Protein AF-A0A7R7BYK0-F1 (afdb_monomer)

Solvent-accessible surface area (backbone atoms only — not comparable to full-atom values): 4573 Å² total; per-residue (Å²): 112,68,69,60,51,44,64,72,65,74,55,87,66,80,60,46,68,40,71,80,57,66,68,57,59,55,51,33,60,75,74,44,68,88,41,49,76,48,51,58,91,73,70,35,47,68,66,60,54,64,44,49,65,54,52,51,52,51,58,57,49,71,78,38,98,43,73,75,62,58,71,77,109

Nearest PDB structures (foldseek):
  7u35-assembly2_B  TM=5.769E-01  e=4.117E+00  Pseudomonas aeruginosa PAO1
  8dp2-assembly1_A  TM=5.370E-01  e=3.343E+00  Pseudomonas aeruginosa PAO1
  7u35-assembly1_A  TM=5.557E-01  e=5.432E+00  Pseudomonas aeruginosa PAO1

Secondary structure (DSSP, 8-state):
-HHHHHHHH-S--SEEE--S-HHHHHHHHHH-TTSEEE--TTTTHHHHHHHHHHHHHHHHHTTSSSHHHHTT-

Mean predicted aligned error: 5.13 Å

Radius of gyration: 17.1 Å; Cα contacts (8 Å, |Δi|>4): 44; chains: 1; bounding box: 35×25×42 Å

pLDDT: mean 91.24, std 4.33, range [70.38, 96.69]

Foldseek 3Di:
DVVVVCVVVVDDDQAAEDAPDVVVVVVCCVPPVPHHYDHDPPPCVVVVVVCPVVVVVVVLCVVDPDPVVSVVD

Structure (mmCIF, N/CA/C/O backbone):
data_AF-A0A7R7BYK0-F1
#
_entry.id   AF-A0A7R7BYK0-F1
#
loop_
_atom_site.group_PDB
_atom_site.id
_atom_site.type_symbol
_atom_site.label_atom_id
_atom_site.label_alt_id
_atom_site.label_comp_id
_atom_site.label_asym_id
_atom_site.label_entity_id
_atom_site.label_seq_id
_atom_site.pdbx_PDB_ins_code
_atom_site.Cartn_x
_atom_site.Cartn_y
_atom_site.Cartn_z
_atom_site.occupancy
_atom_site.B_iso_or_equiv
_atom_site.auth_seq_id
_atom_site.auth_comp_id
_atom_site.auth_asym_id
_atom_site.auth_atom_id
_atom_site.pdbx_PDB_model_num
ATOM 1 N N . MET A 1 1 ? -4.851 -12.369 -1.765 1.00 79.44 1 MET A N 1
ATOM 2 C CA . MET A 1 1 ? -5.094 -10.934 -1.470 1.00 79.44 1 MET A CA 1
ATOM 3 C C . MET A 1 1 ? -5.016 -10.076 -2.735 1.00 79.44 1 MET A C 1
ATOM 5 O O . MET A 1 1 ? -6.010 -9.449 -3.078 1.00 79.44 1 MET A O 1
ATOM 9 N N . LEU A 1 2 ? -3.903 -10.123 -3.478 1.00 85.81 2 LEU A N 1
ATOM 10 C CA . LEU A 1 2 ? -3.668 -9.325 -4.693 1.00 85.81 2 LEU A CA 1
ATOM 11 C C . LEU A 1 2 ? -4.710 -9.537 -5.808 1.00 85.81 2 LEU A C 1
ATOM 13 O O . LEU A 1 2 ? -5.253 -8.575 -6.338 1.00 85.81 2 LEU A O 1
ATOM 17 N N . THR A 1 3 ? -5.090 -10.785 -6.087 1.00 89.00 3 THR A N 1
ATOM 18 C CA . THR A 1 3 ? -6.121 -11.111 -7.091 1.00 89.00 3 THR A CA 1
ATOM 19 C C . THR A 1 3 ? -7.488 -10.508 -6.756 1.00 89.00 3 THR A C 1
ATOM 21 O O . THR A 1 3 ? -8.208 -10.071 -7.647 1.00 89.00 3 THR A O 1
ATOM 24 N N . ARG A 1 4 ? -7.854 -10.445 -5.465 1.00 92.81 4 ARG A N 1
ATOM 25 C CA . ARG A 1 4 ? -9.114 -9.817 -5.026 1.00 92.81 4 ARG A CA 1
ATOM 26 C C . ARG A 1 4 ? -9.076 -8.305 -5.241 1.00 92.81 4 ARG A C 1
ATOM 28 O O . ARG A 1 4 ? -10.073 -7.733 -5.664 1.00 92.81 4 ARG A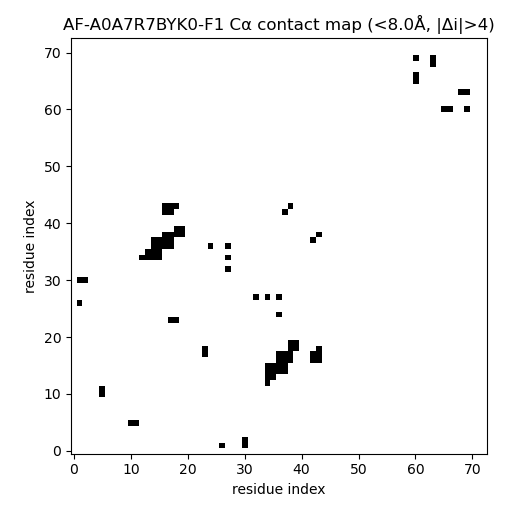 O 1
ATOM 35 N N . LEU A 1 5 ? -7.929 -7.676 -4.976 1.00 89.19 5 LEU A N 1
ATOM 36 C CA . LEU A 1 5 ? -7.733 -6.247 -5.210 1.00 89.19 5 LEU A CA 1
ATOM 37 C C . LEU A 1 5 ? -7.873 -5.906 -6.697 1.00 89.19 5 LEU A C 1
ATOM 39 O O . LEU A 1 5 ? -8.618 -4.992 -7.029 1.00 89.19 5 LEU A O 1
ATOM 43 N N . LEU A 1 6 ? -7.217 -6.666 -7.577 1.00 90.12 6 LEU A N 1
ATOM 44 C CA . LEU A 1 6 ? -7.307 -6.459 -9.024 1.00 90.12 6 LEU A CA 1
ATOM 45 C C . LEU A 1 6 ? -8.739 -6.603 -9.543 1.00 90.12 6 LEU A C 1
ATOM 47 O O . LEU A 1 6 ? -9.214 -5.734 -10.267 1.00 90.12 6 LEU A O 1
ATOM 51 N N . LYS A 1 7 ? -9.460 -7.642 -9.100 1.00 91.38 7 LYS A N 1
ATOM 52 C CA . LYS A 1 7 ? -10.882 -7.817 -9.433 1.00 91.38 7 LYS A CA 1
ATOM 53 C C . LYS A 1 7 ? -11.734 -6.633 -8.975 1.00 91.38 7 LYS A C 1
ATOM 55 O O . LYS A 1 7 ? -12.608 -6.201 -9.711 1.00 91.38 7 LYS A O 1
ATOM 60 N N . LYS A 1 8 ? -11.474 -6.101 -7.775 1.00 93.94 8 LYS A N 1
ATOM 61 C CA . LYS A 1 8 ? -12.220 -4.960 -7.227 1.00 93.94 8 LYS A CA 1
ATOM 62 C C . LYS A 1 8 ? -11.938 -3.655 -7.976 1.00 93.94 8 LYS A C 1
ATOM 64 O O . LYS A 1 8 ? -12.846 -2.851 -8.126 1.00 93.94 8 LYS A O 1
ATOM 69 N N . GLN A 1 9 ? -10.692 -3.428 -8.390 1.00 90.31 9 GLN A N 1
ATOM 70 C CA . GLN A 1 9 ? -10.313 -2.209 -9.109 1.00 90.31 9 GLN A CA 1
ATOM 71 C C . GLN A 1 9 ? -10.720 -2.249 -10.586 1.00 90.31 9 GLN A C 1
ATOM 73 O O . GLN A 1 9 ? -10.871 -1.196 -11.192 1.00 90.31 9 GLN A O 1
ATOM 78 N N . GLY A 1 10 ? -10.878 -3.439 -11.177 1.00 90.19 10 GLY A N 1
ATOM 79 C CA . GLY A 1 10 ? -11.348 -3.611 -12.557 1.00 90.19 10 GLY A CA 1
ATOM 80 C C . GLY A 1 10 ? -10.376 -3.120 -13.637 1.00 90.19 10 GLY A C 1
ATOM 81 O O . GLY A 1 10 ? -10.683 -3.215 -14.820 1.00 90.19 10 GLY A O 1
ATOM 82 N N . VAL A 1 11 ? -9.203 -2.614 -13.248 1.00 87.62 11 VAL A N 1
ATOM 83 C CA . VAL A 1 11 ? -8.205 -2.028 -14.145 1.00 87.62 11 VAL A CA 1
ATOM 84 C C . VAL A 1 11 ? -6.841 -2.644 -13.865 1.00 87.62 11 VAL A C 1
ATOM 86 O O . VAL A 1 11 ? -6.420 -2.766 -12.710 1.00 87.62 11 VAL A O 1
ATOM 89 N N . ALA A 1 12 ? -6.137 -3.011 -14.936 1.00 86.50 12 ALA A N 1
ATOM 90 C CA . ALA A 1 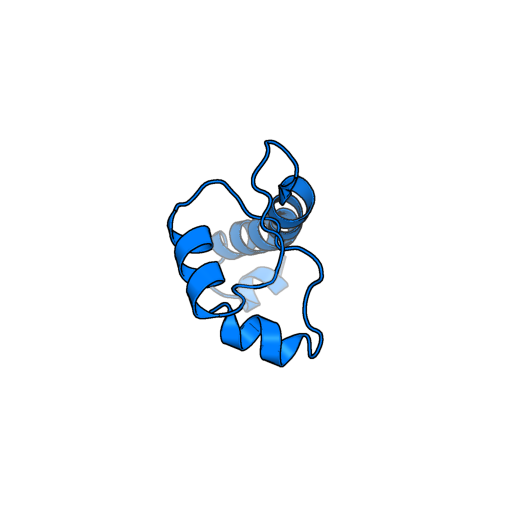12 ? -4.762 -3.477 -14.851 1.00 86.50 12 ALA A CA 1
ATOM 91 C C . ALA A 1 12 ? -3.826 -2.307 -14.480 1.00 86.50 12 ALA A C 1
ATOM 93 O O . ALA A 1 12 ? -3.834 -1.270 -15.151 1.00 86.50 12 ALA A O 1
ATOM 94 N N . PRO A 1 13 ? -3.020 -2.430 -13.414 1.00 91.38 13 PRO A N 1
ATOM 95 C CA . PRO A 1 13 ? -2.104 -1.373 -13.014 1.00 91.38 13 PRO A CA 1
ATOM 96 C C . PRO A 1 13 ? -0.949 -1.250 -14.012 1.00 91.38 13 PRO A C 1
ATOM 98 O O . PRO A 1 13 ? -0.386 -2.248 -14.447 1.00 91.38 13 PRO A O 1
ATOM 101 N N . LYS A 1 14 ? -0.534 -0.014 -14.311 1.00 92.75 14 LYS A N 1
ATOM 102 C CA . LYS A 1 14 ? 0.668 0.249 -15.126 1.00 92.75 14 LYS A CA 1
ATOM 103 C C . LYS A 1 14 ? 1.967 -0.058 -14.373 1.00 92.75 14 LYS A C 1
ATOM 105 O O . LYS A 1 14 ? 2.967 -0.422 -14.977 1.00 92.75 14 LYS A O 1
ATOM 110 N N . ARG A 1 15 ? 1.951 0.114 -13.049 1.00 93.19 15 ARG A N 1
ATOM 111 C CA . ARG A 1 15 ? 3.100 -0.076 -12.161 1.00 93.19 15 ARG A CA 1
ATOM 112 C C . ARG A 1 15 ? 2.627 -0.506 -10.779 1.00 93.19 15 ARG A C 1
ATOM 114 O O . ARG A 1 15 ? 1.609 -0.016 -10.290 1.00 93.19 15 ARG A O 1
ATOM 121 N N . MET A 1 16 ? 3.389 -1.381 -10.137 1.00 93.38 16 MET A N 1
ATOM 122 C CA . MET A 1 16 ? 3.195 -1.798 -8.754 1.00 93.38 16 MET A CA 1
ATOM 123 C C . MET A 1 16 ? 4.255 -1.138 -7.869 1.00 93.38 16 MET A C 1
ATOM 125 O O . MET A 1 16 ? 5.447 -1.217 -8.161 1.00 93.38 16 MET A O 1
ATOM 129 N N . ILE A 1 17 ? 3.828 -0.495 -6.783 1.00 94.81 17 ILE A N 1
ATOM 130 C CA . ILE A 1 17 ? 4.718 0.121 -5.793 1.00 94.81 17 ILE A CA 1
ATOM 131 C C . ILE A 1 17 ? 4.451 -0.532 -4.443 1.00 94.81 17 ILE A C 1
ATOM 133 O O . ILE A 1 17 ? 3.325 -0.489 -3.948 1.00 94.81 17 ILE A O 1
ATOM 137 N N . THR A 1 18 ? 5.478 -1.131 -3.848 1.00 93.56 18 THR A N 1
ATOM 138 C CA . THR A 1 18 ? 5.390 -1.773 -2.527 1.00 93.56 18 THR A CA 1
ATOM 139 C C . THR A 1 18 ? 6.642 -1.489 -1.708 1.00 93.56 18 THR A C 1
ATOM 141 O O . THR A 1 18 ? 7.612 -0.915 -2.205 1.00 93.56 18 THR A O 1
ATOM 144 N N . ASP A 1 19 ? 6.641 -1.930 -0.452 1.00 91.25 19 ASP A N 1
ATOM 145 C CA . ASP A 1 19 ? 7.877 -2.057 0.315 1.00 91.25 19 ASP A CA 1
ATOM 146 C C . ASP A 1 19 ? 8.802 -3.153 -0.274 1.00 91.25 19 ASP A C 1
ATOM 148 O O . ASP A 1 19 ? 8.515 -3.768 -1.310 1.00 91.25 19 ASP A O 1
ATOM 152 N N . LYS A 1 20 ? 9.940 -3.381 0.389 1.00 92.00 20 LYS A N 1
ATOM 153 C CA . LYS A 1 20 ? 10.998 -4.305 -0.049 1.00 92.00 20 LYS A CA 1
ATOM 154 C C . LYS A 1 20 ? 10.789 -5.762 0.395 1.00 92.00 20 LYS A C 1
ATOM 156 O O . LYS A 1 20 ? 11.721 -6.561 0.288 1.00 92.00 20 LYS A O 1
ATOM 161 N N . LEU A 1 21 ? 9.615 -6.138 0.909 1.00 92.38 21 LEU A N 1
ATOM 162 C CA . LEU A 1 21 ? 9.356 -7.522 1.305 1.00 92.38 21 LEU A CA 1
ATOM 163 C C . LEU A 1 21 ? 9.344 -8.451 0.083 1.00 92.38 21 LEU A C 1
ATOM 165 O O . LEU A 1 21 ? 8.670 -8.208 -0.921 1.00 92.38 21 LEU A O 1
ATOM 169 N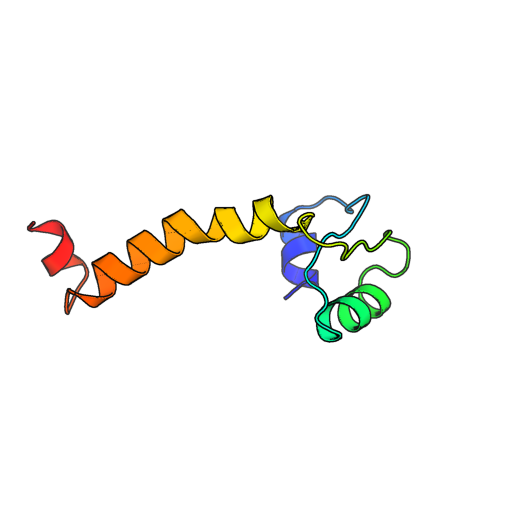 N . ARG A 1 22 ? 10.063 -9.577 0.190 1.00 91.75 22 ARG A N 1
ATOM 170 C CA . ARG A 1 22 ? 10.203 -10.565 -0.898 1.00 91.75 22 ARG A CA 1
ATOM 171 C C . ARG A 1 22 ? 8.863 -11.163 -1.344 1.00 91.75 22 ARG A C 1
ATOM 173 O O . ARG A 1 22 ? 8.720 -11.539 -2.507 1.00 91.75 22 ARG A O 1
ATOM 180 N N . SER A 1 23 ? 7.884 -11.222 -0.442 1.00 92.56 23 SER A N 1
ATOM 181 C CA . SER A 1 23 ? 6.538 -11.740 -0.708 1.00 92.56 23 SER A CA 1
ATOM 182 C C . SER A 1 23 ? 5.815 -10.975 -1.820 1.00 92.56 23 SER A C 1
ATOM 184 O O . SER A 1 23 ? 5.133 -11.599 -2.632 1.00 92.56 23 SER A O 1
ATOM 186 N N . TYR A 1 24 ? 6.001 -9.655 -1.928 1.00 91.69 24 TYR A N 1
ATOM 187 C CA . TYR A 1 24 ? 5.376 -8.858 -2.988 1.00 91.69 24 TYR A CA 1
ATOM 188 C C . TYR A 1 24 ? 5.951 -9.169 -4.366 1.00 91.69 24 TYR A C 1
ATOM 190 O O . TYR A 1 24 ? 5.196 -9.328 -5.323 1.00 91.69 24 TYR A O 1
ATOM 198 N N . GLY A 1 25 ? 7.275 -9.323 -4.461 1.00 92.00 25 GLY A N 1
ATOM 199 C CA . GLY A 1 25 ? 7.930 -9.719 -5.707 1.00 92.00 25 GLY A CA 1
ATOM 200 C C . GLY A 1 25 ? 7.467 -11.100 -6.181 1.00 92.00 25 GLY A C 1
ATOM 201 O O . GLY A 1 25 ? 7.164 -11.276 -7.360 1.00 92.00 25 GLY A O 1
ATOM 202 N N . ALA A 1 26 ? 7.344 -12.062 -5.259 1.00 93.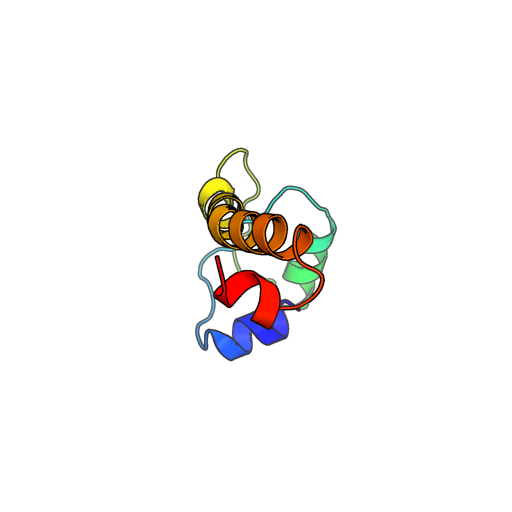19 26 ALA A N 1
ATOM 203 C CA . ALA A 1 26 ? 6.807 -13.389 -5.563 1.00 93.19 26 ALA A CA 1
ATOM 204 C C . ALA A 1 26 ? 5.344 -13.322 -6.041 1.00 93.19 26 ALA A C 1
ATOM 206 O O . ALA A 1 26 ? 5.013 -13.870 -7.091 1.00 93.19 26 ALA A O 1
ATOM 207 N N . ALA A 1 27 ? 4.487 -12.585 -5.326 1.00 93.06 27 ALA A N 1
ATOM 208 C CA . ALA A 1 27 ? 3.081 -12.418 -5.692 1.00 93.06 27 ALA A CA 1
ATOM 209 C C . ALA A 1 27 ? 2.902 -11.737 -7.061 1.00 93.06 27 ALA A C 1
ATOM 211 O O . ALA A 1 27 ? 2.043 -12.139 -7.845 1.00 93.06 27 ALA A O 1
ATOM 212 N N . ARG A 1 28 ? 3.732 -10.735 -7.379 1.00 93.12 28 ARG A N 1
ATOM 213 C CA . ARG A 1 28 ? 3.727 -10.060 -8.684 1.00 93.12 28 ARG A CA 1
ATOM 214 C C . ARG A 1 28 ? 4.084 -11.010 -9.818 1.00 93.12 28 ARG A C 1
ATOM 216 O O . ARG A 1 28 ? 3.361 -11.028 -10.804 1.00 93.12 28 ARG A O 1
ATOM 223 N N . ARG A 1 29 ? 5.129 -11.834 -9.672 1.00 93.56 29 ARG A N 1
ATOM 224 C CA . ARG A 1 29 ? 5.496 -12.830 -10.701 1.00 93.56 29 ARG A CA 1
ATOM 225 C C . ARG A 1 29 ? 4.365 -13.813 -10.999 1.00 93.56 29 ARG A C 1
ATOM 227 O O . ARG A 1 29 ? 4.219 -14.222 -12.139 1.00 93.56 29 ARG A O 1
ATOM 234 N N . GLN A 1 30 ? 3.575 -14.173 -9.989 1.00 93.50 30 GLN A N 1
ATOM 235 C CA . GLN A 1 30 ? 2.467 -15.112 -10.153 1.00 93.50 30 GLN A CA 1
ATOM 236 C C . GLN A 1 30 ? 1.214 -14.469 -10.767 1.00 93.50 30 GLN A C 1
ATOM 238 O O . GLN A 1 30 ? 0.504 -15.124 -11.521 1.00 93.50 30 GLN A O 1
ATOM 243 N N . VAL A 1 31 ? 0.898 -13.220 -10.405 1.00 91.69 31 VAL A N 1
ATOM 244 C CA . VAL A 1 31 ? -0.410 -12.608 -10.711 1.00 91.69 31 VAL A CA 1
ATOM 245 C C . VAL A 1 31 ? -0.344 -11.549 -11.816 1.00 91.69 31 VAL A C 1
ATOM 247 O O . VAL A 1 31 ? -1.327 -11.360 -12.523 1.00 91.69 31 VAL A O 1
ATOM 250 N N . MET A 1 32 ? 0.772 -10.830 -11.949 1.00 91.62 32 MET A N 1
ATOM 251 C CA . MET A 1 32 ? 0.944 -9.751 -12.931 1.00 91.62 32 MET A CA 1
ATOM 252 C C . MET A 1 32 ? 2.416 -9.619 -13.385 1.00 91.62 32 MET A C 1
ATOM 254 O O . MET A 1 32 ? 3.083 -8.626 -13.076 1.00 91.62 32 MET A O 1
ATOM 258 N N . PRO A 1 33 ? 2.962 -10.627 -14.092 1.00 92.44 33 PRO A N 1
ATOM 259 C CA . PRO A 1 33 ? 4.385 -10.684 -14.443 1.00 92.44 33 PRO A CA 1
ATOM 260 C C . PRO A 1 33 ? 4.854 -9.532 -15.345 1.00 92.44 33 PRO A C 1
ATOM 262 O O . PRO A 1 33 ? 6.036 -9.191 -15.306 1.00 92.44 33 PRO A O 1
ATOM 265 N N . ASP A 1 34 ? 3.944 -8.891 -16.078 1.00 92.75 34 ASP A N 1
ATOM 266 C CA . ASP A 1 34 ? 4.262 -7.825 -17.039 1.00 92.75 34 ASP A CA 1
ATOM 267 C C . ASP A 1 34 ? 4.278 -6.418 -16.417 1.00 92.75 34 ASP A C 1
ATOM 269 O O . ASP A 1 34 ? 4.723 -5.455 -17.033 1.00 92.75 34 ASP A O 1
ATOM 273 N N . VAL A 1 35 ? 3.823 -6.267 -15.169 1.00 93.38 35 VAL A N 1
ATOM 274 C CA . VAL A 1 35 ? 3.676 -4.949 -14.527 1.00 93.38 35 VAL A CA 1
ATOM 275 C C . VAL A 1 35 ? 4.982 -4.517 -13.878 1.00 93.38 35 VAL A C 1
ATOM 277 O O . VAL A 1 35 ? 5.471 -5.217 -12.995 1.00 93.38 35 VAL A O 1
ATOM 280 N N . GLU A 1 36 ? 5.544 -3.366 -14.244 1.00 94.19 36 GLU A N 1
ATOM 281 C CA . GLU A 1 36 ? 6.766 -2.832 -13.621 1.00 94.19 36 GLU A CA 1
ATOM 282 C C . GLU A 1 36 ? 6.628 -2.766 -12.087 1.00 94.19 36 GLU A C 1
ATOM 284 O O . GLU A 1 36 ? 5.630 -2.262 -11.567 1.00 94.19 36 GLU A O 1
ATOM 289 N N . HIS A 1 37 ? 7.622 -3.267 -11.346 1.00 94.25 37 HIS A N 1
ATOM 290 C CA . HIS A 1 37 ? 7.624 -3.243 -9.880 1.00 94.25 37 HIS A CA 1
ATOM 291 C C . HIS A 1 37 ? 8.727 -2.327 -9.355 1.00 94.25 37 HIS A C 1
ATOM 293 O O . HIS A 1 37 ? 9.901 -2.540 -9.643 1.00 94.25 37 HIS A O 1
ATOM 299 N N . GLN A 1 38 ? 8.344 -1.334 -8.551 1.00 94.56 38 GLN A N 1
ATOM 300 C CA . GLN A 1 38 ? 9.267 -0.422 -7.883 1.00 94.56 38 GLN A CA 1
ATOM 301 C C . GLN A 1 38 ? 9.155 -0.542 -6.359 1.00 94.56 38 GLN A C 1
ATOM 303 O O . GLN A 1 38 ? 8.060 -0.561 -5.795 1.00 94.56 38 GLN A O 1
ATOM 308 N N . SER A 1 39 ? 10.305 -0.578 -5.685 1.00 93.50 39 SER A N 1
ATOM 309 C CA . SER A 1 39 ? 10.401 -0.670 -4.219 1.00 93.50 39 SER A CA 1
ATOM 310 C C . SER A 1 39 ? 11.478 0.256 -3.640 1.00 93.50 39 SER A C 1
ATOM 312 O O . SER A 1 39 ? 12.096 -0.034 -2.607 1.00 93.50 39 SER A O 1
ATOM 314 N N . HIS A 1 40 ? 11.782 1.351 -4.341 1.00 91.00 40 HIS A N 1
ATOM 315 C CA . HIS A 1 40 ? 12.726 2.357 -3.859 1.00 91.00 40 HIS A CA 1
ATOM 316 C C . HIS A 1 40 ? 12.162 3.086 -2.633 1.00 91.00 40 HIS A C 1
ATOM 318 O O . HIS A 1 40 ? 10.949 3.162 -2.426 1.00 91.00 40 HIS A O 1
ATOM 324 N N . LYS A 1 41 ? 13.064 3.609 -1.795 1.00 90.88 41 LYS A N 1
ATOM 325 C CA . LYS A 1 41 ? 12.703 4.269 -0.537 1.00 90.88 41 LYS A CA 1
ATOM 326 C C . LYS A 1 41 ? 11.745 5.434 -0.810 1.00 90.88 41 LYS A C 1
ATOM 328 O O . LYS A 1 41 ? 12.027 6.272 -1.658 1.00 90.88 41 LYS A O 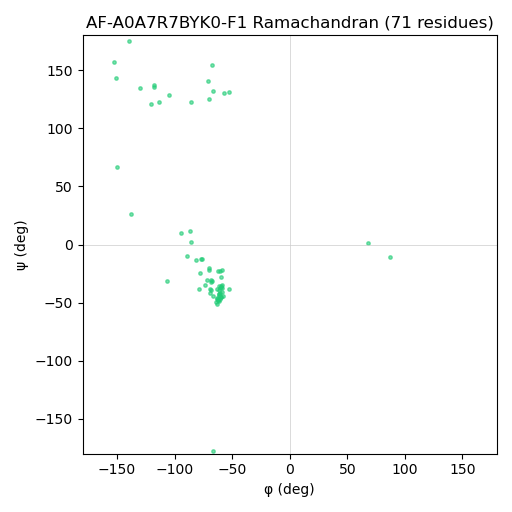1
ATOM 333 N N . GLY A 1 42 ? 10.638 5.481 -0.073 1.00 91.69 42 GLY A N 1
ATOM 334 C CA . GLY A 1 42 ? 9.681 6.588 -0.105 1.00 91.69 42 GLY A CA 1
ATOM 335 C C . GLY A 1 42 ? 8.584 6.495 -1.171 1.00 91.69 42 GLY A C 1
ATOM 336 O O . GLY A 1 42 ? 7.617 7.250 -1.100 1.00 91.69 42 GLY A O 1
ATOM 337 N N . LEU A 1 43 ? 8.662 5.562 -2.129 1.00 94.50 43 LEU A N 1
ATOM 338 C CA . LEU A 1 43 ? 7.629 5.437 -3.169 1.00 94.50 43 LEU A CA 1
ATOM 339 C C . LEU A 1 43 ? 6.279 4.962 -2.609 1.00 94.50 43 LEU A C 1
ATOM 341 O O . LEU A 1 43 ? 5.219 5.347 -3.100 1.00 94.50 43 LEU A O 1
ATOM 345 N N . ASN A 1 44 ? 6.305 4.144 -1.559 1.00 93.94 44 ASN A N 1
ATOM 346 C CA . ASN A 1 44 ? 5.117 3.591 -0.913 1.00 93.94 44 ASN A CA 1
ATOM 347 C C . ASN A 1 44 ? 4.506 4.520 0.158 1.00 93.94 44 ASN A C 1
ATOM 349 O O . ASN A 1 44 ? 3.484 4.158 0.741 1.00 93.94 44 ASN A O 1
ATOM 353 N N . ASN A 1 45 ? 5.051 5.728 0.377 1.00 94.06 45 ASN A N 1
ATOM 354 C CA . ASN A 1 45 ? 4.592 6.669 1.412 1.00 94.06 45 ASN A CA 1
ATOM 355 C C . ASN A 1 45 ? 3.085 6.947 1.344 1.00 94.06 45 ASN A C 1
ATOM 357 O O . ASN A 1 45 ? 2.417 7.042 2.370 1.00 94.06 45 ASN A O 1
ATOM 361 N N . ARG A 1 46 ? 2.513 7.050 0.136 1.00 94.25 46 ARG A N 1
ATOM 362 C CA . ARG A 1 46 ? 1.063 7.240 -0.034 1.00 94.25 46 ARG A CA 1
ATOM 363 C C . ARG A 1 46 ? 0.264 6.072 0.549 1.00 94.25 46 ARG A C 1
ATOM 365 O O . ARG A 1 46 ? -0.737 6.301 1.225 1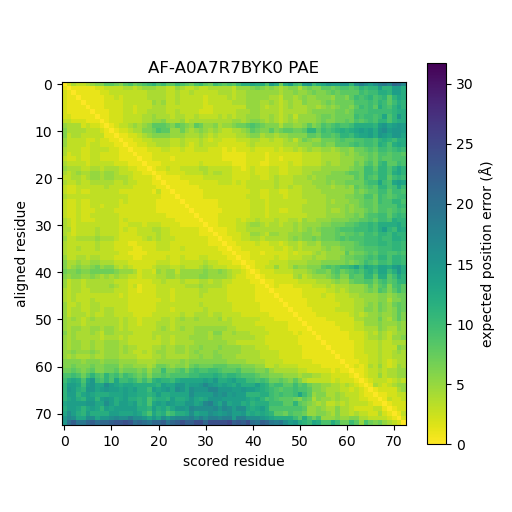.00 94.25 46 ARG A O 1
ATOM 372 N N . ALA A 1 47 ? 0.698 4.840 0.290 1.00 92.62 47 ALA A N 1
ATOM 373 C CA . ALA A 1 47 ? 0.055 3.648 0.829 1.00 92.62 47 ALA A CA 1
ATOM 374 C C . ALA A 1 47 ? 0.218 3.588 2.356 1.00 92.62 47 ALA A C 1
ATOM 376 O O . ALA A 1 47 ? -0.766 3.391 3.065 1.00 92.62 47 ALA A O 1
ATOM 377 N N . GLU A 1 48 ? 1.413 3.867 2.880 1.00 92.69 48 GLU A N 1
ATOM 378 C CA . GLU A 1 48 ? 1.662 3.896 4.329 1.00 92.69 48 GLU A CA 1
ATOM 379 C C . GLU A 1 48 ? 0.819 4.959 5.056 1.00 92.69 48 GLU A C 1
ATOM 381 O O . GLU A 1 48 ? 0.220 4.690 6.107 1.00 92.69 48 GLU A O 1
ATOM 386 N N . ASN A 1 49 ? 0.712 6.152 4.467 1.00 95.88 49 ASN A N 1
ATOM 387 C CA . ASN A 1 49 ? -0.085 7.254 5.002 1.00 95.88 49 ASN A CA 1
ATOM 388 C C . ASN A 1 49 ? -1.589 6.972 4.939 1.00 95.88 49 ASN A C 1
ATOM 390 O O . ASN A 1 49 ? -2.323 7.391 5.835 1.00 95.88 49 ASN A O 1
ATOM 394 N N . SER A 1 50 ? -2.057 6.204 3.950 1.00 94.12 50 SER A N 1
ATOM 395 C CA . SER A 1 50 ? -3.466 5.793 3.864 1.00 94.12 50 SER A CA 1
ATOM 396 C C . SER A 1 50 ? -3.926 4.968 5.075 1.00 94.12 50 SER A C 1
ATOM 398 O O . SER A 1 50 ? -5.109 4.965 5.411 1.00 94.12 50 SER A O 1
ATOM 400 N N . HIS A 1 51 ? -2.994 4.333 5.796 1.00 94.25 51 HIS A N 1
ATOM 401 C CA . HIS A 1 51 ? -3.295 3.594 7.022 1.00 94.25 51 HIS A CA 1
ATOM 402 C C . HIS A 1 51 ? -3.418 4.486 8.261 1.00 94.25 51 HIS A C 1
ATOM 404 O O . HIS A 1 51 ? -3.857 4.007 9.304 1.00 94.25 51 HIS A O 1
ATOM 410 N N . VAL A 1 52 ? -2.993 5.753 8.218 1.00 96.69 52 VAL A N 1
ATOM 411 C CA . VAL A 1 52 ? -3.000 6.624 9.407 1.00 96.69 52 VAL A CA 1
ATOM 412 C C . VAL A 1 52 ? -4.422 6.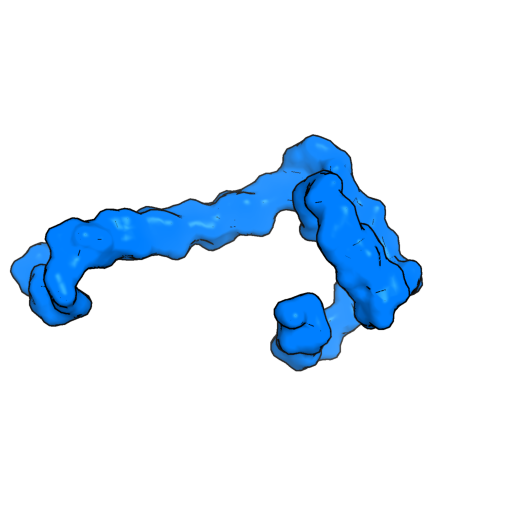869 9.935 1.00 96.69 52 VAL A C 1
ATOM 414 O O . VAL A 1 52 ? -4.618 6.698 11.140 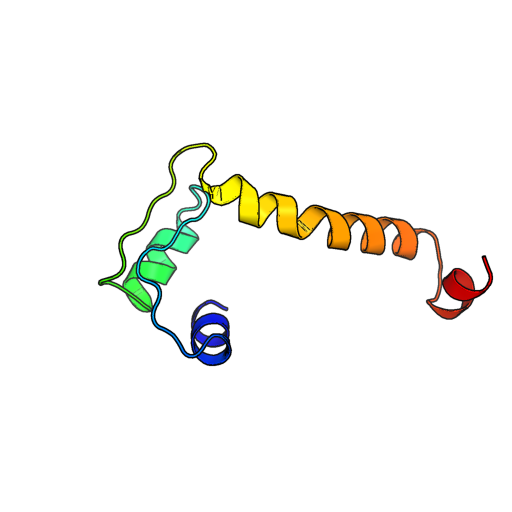1.00 96.69 52 VAL A O 1
ATOM 417 N N . PRO A 1 53 ? -5.431 7.205 9.104 1.00 96.50 53 PRO A N 1
ATOM 418 C CA . PRO A 1 53 ? -6.805 7.375 9.580 1.00 96.50 53 PRO A CA 1
ATOM 419 C C . PRO A 1 53 ? -7.379 6.095 10.195 1.00 96.50 53 PRO A C 1
ATOM 421 O O . PRO A 1 53 ? -7.993 6.146 11.260 1.00 96.50 53 PRO A O 1
ATOM 424 N N . LEU A 1 54 ? -7.124 4.943 9.564 1.00 95.50 54 LEU A N 1
ATOM 425 C CA . LEU A 1 54 ? -7.578 3.645 10.062 1.00 95.50 54 LEU A CA 1
ATOM 426 C C . LEU A 1 54 ? -6.948 3.326 11.422 1.00 95.50 54 LEU A C 1
ATOM 428 O O . LEU A 1 54 ? -7.673 3.092 12.383 1.00 95.50 54 LEU A O 1
ATOM 432 N N . ARG A 1 55 ? -5.618 3.433 11.540 1.00 95.44 55 ARG A N 1
ATOM 433 C CA . ARG A 1 55 ? -4.893 3.201 12.800 1.00 95.44 55 ARG A CA 1
ATOM 434 C C . ARG A 1 55 ? -5.355 4.133 13.918 1.00 95.44 55 ARG A C 1
ATOM 436 O O . ARG A 1 55 ? -5.437 3.716 15.071 1.00 95.44 55 ARG A O 1
ATOM 443 N N . LYS A 1 56 ? -5.666 5.397 13.599 1.00 96.00 56 LYS A N 1
ATOM 444 C CA . LYS A 1 56 ? -6.248 6.346 14.564 1.00 96.00 56 LYS A CA 1
ATOM 445 C C . LYS A 1 56 ? -7.606 5.854 15.063 1.00 96.00 56 LYS A C 1
ATOM 447 O O . LYS A 1 56 ? -7.816 5.807 16.271 1.00 96.00 56 LYS A O 1
ATOM 452 N N . ARG A 1 57 ? -8.496 5.447 14.154 1.00 93.31 57 ARG A N 1
ATOM 453 C CA . ARG A 1 57 ? -9.820 4.909 14.500 1.00 93.31 57 ARG A CA 1
ATOM 454 C C . ARG A 1 57 ? -9.712 3.643 15.350 1.00 93.31 57 ARG A C 1
ATOM 456 O O . ARG A 1 57 ? -10.364 3.562 16.384 1.00 93.31 57 ARG A O 1
ATOM 463 N N . GLU A 1 58 ? -8.860 2.701 14.959 1.00 94.38 58 GLU A N 1
ATOM 464 C CA . GLU A 1 58 ? -8.611 1.462 15.707 1.00 94.38 58 GLU A CA 1
ATOM 465 C C . GLU A 1 58 ? -8.083 1.749 17.114 1.00 94.38 58 GLU A C 1
ATOM 467 O O . GLU A 1 58 ? -8.588 1.198 18.088 1.00 94.38 58 GLU A O 1
ATOM 472 N N . ARG A 1 59 ? -7.124 2.673 17.246 1.00 94.06 59 ARG A N 1
ATOM 473 C CA . ARG A 1 59 ? -6.575 3.072 18.548 1.00 94.06 59 ARG A CA 1
ATOM 474 C C . ARG A 1 59 ? -7.622 3.720 19.453 1.00 94.06 59 ARG A C 1
ATOM 476 O O . ARG A 1 59 ? -7.599 3.493 20.659 1.00 94.06 59 ARG A O 1
ATOM 483 N N . ILE A 1 60 ? -8.522 4.529 18.893 1.00 92.38 60 ILE A N 1
ATOM 484 C CA . ILE A 1 60 ? -9.649 5.092 19.647 1.00 92.38 60 ILE A CA 1
ATOM 485 C C . ILE A 1 60 ? -10.568 3.957 20.106 1.00 92.38 60 ILE A C 1
ATOM 487 O O . ILE A 1 60 ? -10.872 3.868 21.290 1.00 92.38 60 ILE 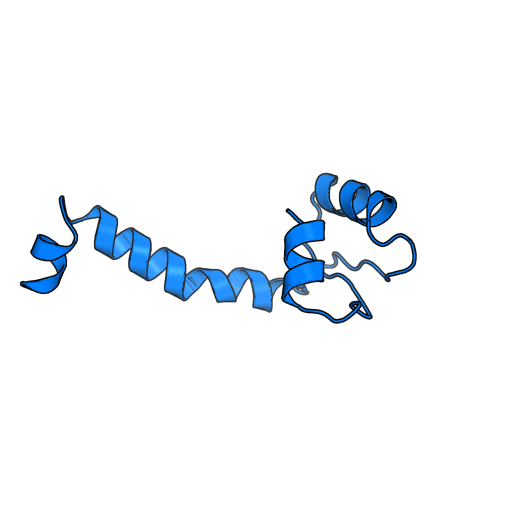A O 1
ATOM 491 N N . MET A 1 61 ? -10.948 3.054 19.199 1.00 92.62 61 MET A N 1
ATOM 492 C CA . MET A 1 61 ? -11.839 1.928 19.494 1.00 92.62 61 MET A CA 1
ATOM 493 C C . MET A 1 61 ? -11.288 0.981 20.562 1.00 92.62 61 MET A C 1
ATOM 495 O O . MET A 1 61 ? -12.056 0.529 21.399 1.00 92.62 61 MET A O 1
ATOM 499 N N . GLN A 1 62 ? -9.977 0.729 20.593 1.00 91.19 62 GLN A N 1
ATOM 500 C CA . GLN A 1 62 ? -9.335 -0.122 21.606 1.00 91.19 62 GLN A CA 1
ATOM 501 C C . GLN A 1 62 ? -9.549 0.359 23.050 1.00 91.19 62 GLN A C 1
ATOM 503 O O . GLN A 1 62 ? -9.445 -0.439 23.977 1.00 91.19 62 GLN A O 1
ATOM 508 N N . ARG A 1 63 ? -9.857 1.646 23.262 1.00 89.69 63 ARG A N 1
ATOM 509 C CA . ARG A 1 63 ? -10.156 2.195 24.596 1.00 89.69 63 ARG A CA 1
ATOM 510 C C . ARG A 1 63 ? -11.562 1.847 25.089 1.00 89.69 63 ARG A C 1
ATOM 512 O O . ARG A 1 63 ? -11.855 2.045 26.264 1.00 89.69 63 ARG A O 1
ATOM 519 N N . PHE A 1 64 ? -12.427 1.335 24.215 1.00 90.31 64 PHE A N 1
ATOM 520 C CA . PHE A 1 64 ? -13.824 1.051 24.517 1.00 90.31 64 PHE A CA 1
ATOM 521 C C . PHE A 1 64 ? -14.114 -0.441 24.378 1.00 90.31 64 PHE A C 1
ATOM 523 O O . PHE A 1 64 ? -13.712 -1.088 23.416 1.00 90.31 64 PHE A O 1
ATOM 530 N N . ARG A 1 65 ? -14.878 -0.991 25.329 1.00 87.12 65 ARG A N 1
ATOM 531 C CA . ARG A 1 65 ? -15.309 -2.399 25.295 1.00 87.12 65 ARG A CA 1
ATOM 532 C C . ARG A 1 65 ? -16.345 -2.696 24.206 1.00 87.12 65 ARG A C 1
ATOM 534 O O . ARG A 1 65 ? -16.523 -3.855 23.850 1.00 87.12 65 ARG A O 1
ATOM 541 N N . SER A 1 66 ? -17.044 -1.681 23.697 1.00 87.50 66 SER A N 1
ATOM 542 C CA . SER A 1 66 ? -18.036 -1.838 22.632 1.00 87.50 66 SER A CA 1
ATOM 543 C C . SER A 1 66 ? -18.186 -0.565 21.785 1.00 87.50 66 SER A C 1
ATOM 545 O O . SER A 1 66 ? -17.915 0.536 22.275 1.00 87.50 66 SER A O 1
ATOM 547 N N . PRO A 1 67 ? -18.678 -0.674 20.535 1.00 82.06 67 PRO A N 1
ATOM 548 C CA . PRO A 1 67 ? -18.952 0.489 19.687 1.00 82.06 67 PRO A CA 1
ATOM 549 C C . PRO A 1 67 ? -19.976 1.462 20.291 1.00 82.06 67 PRO A C 1
ATOM 551 O O . PRO A 1 67 ? -19.814 2.671 20.171 1.00 82.06 67 PRO A O 1
ATOM 554 N N . GLY A 1 68 ? -20.999 0.956 20.989 1.00 85.81 68 GLY A N 1
ATOM 555 C CA . GLY A 1 68 ? -22.003 1.801 21.650 1.00 85.81 68 GLY A CA 1
ATOM 556 C C . GLY A 1 68 ? -21.461 2.572 22.860 1.00 85.81 68 GLY A C 1
ATOM 557 O O . GLY A 1 68 ? -22.017 3.596 23.242 1.00 85.81 68 GLY A O 1
ATOM 558 N N . ALA A 1 69 ? -20.363 2.119 23.477 1.00 86.38 69 ALA A N 1
ATOM 559 C CA . ALA A 1 69 ? -19.663 2.911 24.491 1.00 86.38 69 ALA A CA 1
ATOM 560 C C . ALA A 1 69 ? -18.880 4.076 23.863 1.00 86.38 69 ALA A C 1
ATOM 562 O O . ALA A 1 69 ? -18.840 5.148 24.449 1.00 86.38 69 ALA A O 1
ATOM 563 N N . LEU A 1 70 ? -18.326 3.887 22.661 1.00 85.81 70 LEU A N 1
ATOM 564 C CA . LEU A 1 70 ? -17.626 4.932 21.907 1.00 85.81 70 LEU A CA 1
ATOM 565 C C . LEU A 1 70 ? -18.570 6.042 21.405 1.00 85.81 70 LEU A C 1
ATOM 567 O O . LEU A 1 70 ? -18.152 7.186 21.302 1.00 85.81 70 LEU A O 1
ATOM 571 N N . GLN A 1 71 ? -19.826 5.716 21.085 1.00 83.88 71 GLN A N 1
ATOM 572 C CA . GLN A 1 71 ? -20.822 6.677 20.577 1.00 83.88 71 GLN A CA 1
ATOM 573 C C . GLN A 1 71 ? -21.420 7.599 21.652 1.00 83.88 71 GLN A C 1
ATOM 575 O O . GLN A 1 71 ? -22.114 8.549 21.312 1.00 83.88 71 GLN A O 1
ATOM 580 N N . ARG A 1 72 ? -21.198 7.293 22.936 1.00 79.50 72 ARG A N 1
ATOM 581 C CA . ARG A 1 72 ? -21.724 8.053 24.084 1.00 79.50 72 ARG A CA 1
ATOM 582 C C . ARG A 1 72 ? -20.736 9.099 24.625 1.00 79.50 72 ARG A C 1
ATOM 584 O O . ARG A 1 72 ? -20.968 9.617 25.713 1.00 79.50 72 ARG A O 1
ATOM 591 N N . VAL A 1 73 ? -19.637 9.349 23.909 1.00 70.38 73 VAL A N 1
ATOM 592 C CA . VAL A 1 73 ? -18.543 10.265 24.286 1.00 70.38 73 VAL A CA 1
ATOM 593 C C . VAL A 1 73 ? -18.565 11.501 23.407 1.00 70.38 73 VAL A C 1
ATOM 595 O O . VAL A 1 73 ? -18.821 11.332 22.194 1.00 70.38 73 VAL A O 1
#

Sequence (73 aa):
MLTRLLKKQGVAPKRMITDKLRSYGAARRQVMPDVEHQSHKGLNNRAENSHVPLRKRERIMQRFRSPGALQRV